Protein AF-A0A7S3HZT5-F1 (afdb_monomer)

pLDDT: mean 88.1, std 7.57, range [65.81, 97.69]

Sequence (104 aa):
FYLGWSQGTVQMFYALATVEESFLQDNLYKFVAFAPCTICPVDGPESYWEDTLFSFPSIGVYDIYGPNWDRDYAKVCDQLGQEACDYASCDWCQPMSVQSESHW

Foldseek 3Di:
DEEAEELSVLVVVLCCVPCVVPPCVVPPPDYDYHNYDPDDPPDDDPVLCVLALVCLVVLPHFKAPDPCNVVSLVSSCVPSHDSNNVVSDDPPDDIDTSVSVVRD

Organism: NCBI:txid182087

Mean predicted aligned error: 5.11 Å

Structure (mmCIF, N/CA/C/O backbone):
data_AF-A0A7S3HZT5-F1
#
_entry.id   AF-A0A7S3HZT5-F1
#
loop_
_atom_site.group_PDB
_atom_site.id
_atom_site.type_symbol
_atom_site.label_atom_id
_atom_site.label_alt_id
_atom_site.label_comp_id
_atom_site.label_asym_id
_atom_site.label_entity_id
_atom_site.label_seq_id
_atom_site.pdbx_PDB_ins_code
_atom_site.Cartn_x
_atom_site.Cartn_y
_atom_site.Cartn_z
_atom_site.occupancy
_atom_site.B_iso_or_equiv
_atom_site.auth_seq_id
_atom_site.auth_comp_id
_atom_site.auth_asym_id
_atom_site.auth_atom_id
_atom_site.pdbx_PDB_model_num
ATOM 1 N N . PHE A 1 1 ? -14.301 -6.839 12.251 1.00 85.31 1 PHE A N 1
ATOM 2 C CA . PHE A 1 1 ? -13.002 -7.479 12.547 1.00 85.31 1 PHE A CA 1
ATOM 3 C C . PHE A 1 1 ? -12.084 -7.203 11.377 1.00 85.31 1 PHE A C 1
ATOM 5 O O . PHE A 1 1 ? -12.538 -7.373 10.253 1.00 85.31 1 PHE A O 1
ATOM 12 N N . TYR A 1 2 ? -10.848 -6.784 11.636 1.00 89.88 2 TYR A N 1
ATOM 13 C CA . TYR A 1 2 ? -9.832 -6.566 10.604 1.00 89.88 2 TYR A CA 1
ATOM 14 C C . TYR A 1 2 ? -8.603 -7.425 10.908 1.00 89.88 2 TYR A C 1
ATOM 16 O O . TYR A 1 2 ? -8.178 -7.504 12.065 1.00 89.88 2 TYR A O 1
ATOM 24 N N . LEU A 1 3 ? -8.055 -8.077 9.885 1.00 92.38 3 LEU A N 1
ATOM 25 C CA . LEU A 1 3 ? -6.831 -8.870 9.965 1.00 92.38 3 LEU A CA 1
ATOM 26 C C . LEU A 1 3 ? 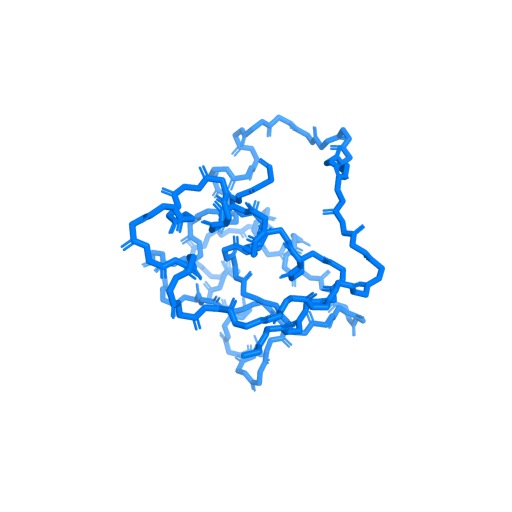-5.802 -8.215 9.049 1.00 92.38 3 LEU A C 1
ATOM 28 O O . LEU A 1 3 ? -6.056 -8.079 7.856 1.00 92.38 3 LEU A O 1
ATOM 32 N N . GLY A 1 4 ? -4.666 -7.808 9.605 1.00 88.94 4 GLY A N 1
ATOM 33 C CA . GLY A 1 4 ? -3.553 -7.269 8.828 1.00 88.94 4 GLY A CA 1
ATOM 34 C C . GLY A 1 4 ? -2.344 -8.187 8.931 1.00 88.94 4 GLY A C 1
ATOM 35 O O . GLY A 1 4 ? -2.068 -8.722 10.005 1.00 88.94 4 GLY A O 1
ATOM 36 N N . TRP A 1 5 ? -1.624 -8.354 7.828 1.00 88.50 5 TRP A N 1
ATOM 37 C CA . TRP A 1 5 ? -0.372 -9.101 7.766 1.00 88.50 5 TRP A CA 1
ATOM 38 C C . TRP A 1 5 ? 0.707 -8.232 7.129 1.00 88.50 5 TRP A C 1
ATOM 40 O O . TRP A 1 5 ? 0.450 -7.645 6.077 1.00 88.50 5 TRP A O 1
ATOM 50 N N . SER A 1 6 ? 1.899 -8.180 7.733 1.00 88.06 6 SER A N 1
ATOM 51 C CA . SER A 1 6 ? 3.048 -7.450 7.183 1.00 88.06 6 SER A CA 1
ATOM 52 C C . SER A 1 6 ? 2.656 -6.024 6.783 1.00 88.06 6 SER A C 1
ATOM 54 O O . SER A 1 6 ? 2.051 -5.313 7.582 1.00 88.06 6 SER A O 1
ATOM 56 N N . GLN A 1 7 ? 2.940 -5.596 5.560 1.00 82.50 7 GLN A N 1
ATOM 57 C CA . GLN A 1 7 ? 2.640 -4.245 5.105 1.00 82.50 7 GLN A CA 1
ATOM 58 C C . GLN A 1 7 ? 1.137 -3.932 5.030 1.00 82.50 7 GLN A C 1
ATOM 60 O O . GLN A 1 7 ? 0.723 -2.791 5.211 1.00 82.50 7 GLN A O 1
ATOM 65 N N . GLY A 1 8 ? 0.277 -4.948 4.915 1.00 82.94 8 GLY A N 1
ATOM 66 C CA . GLY A 1 8 ? -1.175 -4.778 5.015 1.00 82.94 8 GLY A CA 1
ATOM 67 C C . GLY A 1 8 ? -1.653 -4.263 6.383 1.00 82.94 8 GLY A C 1
ATOM 68 O O . GLY A 1 8 ? -2.803 -3.835 6.507 1.00 82.94 8 GLY A O 1
ATOM 69 N N . THR A 1 9 ? -0.803 -4.273 7.423 1.00 89.81 9 THR A N 1
ATOM 70 C CA . THR A 1 9 ? -1.123 -3.621 8.705 1.00 89.81 9 THR A CA 1
ATOM 71 C C . THR A 1 9 ? -1.045 -2.098 8.632 1.00 89.81 9 THR A C 1
ATOM 73 O O . THR A 1 9 ? -1.751 -1.442 9.395 1.00 89.81 9 THR A O 1
ATOM 76 N N . VAL A 1 10 ? -0.242 -1.541 7.717 1.00 87.62 10 VAL A N 1
ATOM 77 C CA . VAL A 1 10 ? -0.019 -0.089 7.572 1.00 87.62 10 VAL A CA 1
ATOM 78 C C . VAL A 1 10 ? -1.332 0.637 7.282 1.00 87.62 10 VAL A C 1
ATOM 80 O O . VAL A 1 10 ? -1.652 1.614 7.950 1.00 87.62 10 VAL A O 1
ATOM 83 N N . GLN A 1 11 ? -2.173 0.094 6.399 1.00 87.31 11 GLN A N 1
ATOM 84 C CA . GLN A 1 11 ? -3.480 0.685 6.083 1.00 87.31 11 GLN A CA 1
ATOM 85 C C . GLN A 1 11 ? -4.395 0.804 7.308 1.00 87.31 11 GLN A C 1
ATOM 87 O O . GLN A 1 11 ? -5.090 1.804 7.478 1.00 87.31 11 GLN A O 1
ATOM 92 N N . MET A 1 12 ? -4.390 -0.203 8.186 1.00 91.56 12 MET A N 1
ATOM 93 C CA . MET A 1 12 ? -5.197 -0.162 9.405 1.00 91.56 12 MET A CA 1
ATOM 94 C C . MET A 1 12 ? -4.620 0.824 10.418 1.00 91.56 12 MET A C 1
ATOM 96 O O . MET A 1 12 ? -5.383 1.520 11.081 1.00 91.56 12 MET A O 1
ATOM 100 N N . PHE A 1 13 ? -3.293 0.922 10.529 1.00 91.75 13 PHE A N 1
ATOM 101 C CA . PHE A 1 13 ? -2.666 1.942 11.371 1.00 91.75 13 PHE A CA 1
ATOM 102 C C . PHE A 1 13 ? -2.971 3.355 10.871 1.00 91.75 13 PHE A C 1
ATOM 104 O O . PHE A 1 13 ? -3.361 4.200 11.673 1.00 91.75 13 PHE A O 1
ATOM 111 N N . TYR A 1 14 ? -2.900 3.589 9.561 1.00 90.56 14 TYR A N 1
ATOM 112 C CA . TYR A 1 14 ? -3.305 4.855 8.956 1.00 90.56 14 TYR A CA 1
ATOM 113 C C . TYR A 1 14 ? -4.780 5.173 9.233 1.00 90.56 14 TYR A C 1
ATOM 115 O O . TYR A 1 14 ? -5.117 6.280 9.653 1.00 90.56 14 TYR A O 1
ATOM 123 N N . ALA A 1 15 ? -5.673 4.194 9.064 1.00 91.88 15 ALA A N 1
ATOM 124 C CA . ALA A 1 15 ? -7.095 4.378 9.336 1.00 91.88 15 ALA A CA 1
ATOM 125 C C . ALA A 1 15 ? -7.368 4.671 10.824 1.00 91.88 15 ALA A C 1
ATOM 127 O O . ALA A 1 15 ? -8.160 5.560 11.131 1.00 91.88 15 ALA A O 1
ATOM 128 N N . LEU A 1 16 ? -6.685 3.991 11.753 1.00 93.12 16 LEU A N 1
ATOM 129 C CA . LEU A 1 16 ? -6.758 4.311 13.186 1.00 93.12 16 LEU A CA 1
ATOM 130 C C . LEU A 1 16 ? -6.266 5.740 13.457 1.00 93.12 16 LEU A C 1
ATOM 132 O O . LEU A 1 16 ? -6.919 6.487 14.169 1.00 93.12 16 LEU A O 1
ATOM 136 N N . ALA A 1 17 ? -5.177 6.173 12.826 1.00 92.62 17 ALA A N 1
ATOM 137 C CA . ALA A 1 17 ? -4.657 7.523 13.026 1.00 92.62 17 ALA A CA 1
ATOM 138 C C . ALA A 1 17 ? -5.557 8.639 12.449 1.00 92.62 17 ALA A C 1
ATOM 140 O O . ALA A 1 17 ? -5.455 9.784 12.885 1.00 92.62 17 ALA A O 1
ATOM 141 N N . THR A 1 18 ? -6.411 8.340 11.464 1.00 94.50 18 THR A N 1
ATOM 142 C CA . THR A 1 18 ? -7.140 9.366 10.688 1.00 94.50 18 THR A CA 1
ATOM 143 C C . THR A 1 18 ? -8.652 9.368 10.887 1.00 94.50 18 THR A C 1
ATOM 145 O O . THR A 1 18 ? -9.276 10.424 10.774 1.00 94.50 18 THR A O 1
ATOM 148 N N . VAL A 1 19 ? -9.262 8.215 11.172 1.00 96.00 19 VAL A N 1
ATOM 149 C CA . VAL A 1 19 ? -10.726 8.054 11.255 1.00 96.00 19 VAL A CA 1
ATOM 150 C C . VAL A 1 19 ? -11.176 7.217 12.458 1.00 96.00 19 VAL A C 1
ATOM 152 O O . VAL A 1 19 ? -12.278 6.659 12.455 1.00 96.00 19 VAL A O 1
ATOM 155 N N . GLU A 1 20 ? -10.349 7.119 13.505 1.00 95.25 20 GLU A N 1
ATOM 156 C CA . GL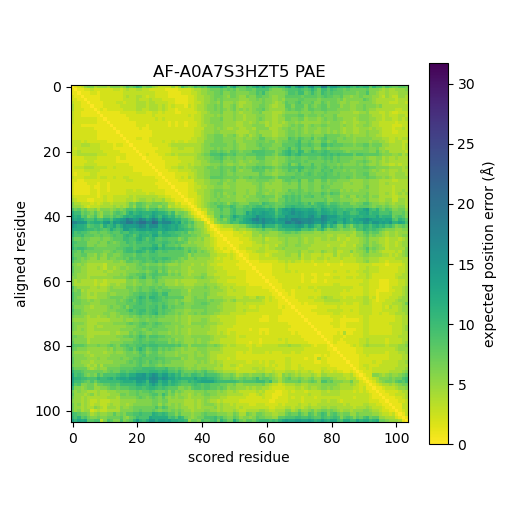U A 1 20 ? -10.722 6.417 14.740 1.00 95.25 20 GLU A CA 1
ATOM 157 C C . GLU A 1 20 ? -11.984 7.004 15.373 1.00 95.25 20 GLU A C 1
ATOM 159 O O . GLU A 1 20 ? -12.994 6.306 15.472 1.00 95.25 20 GLU A O 1
ATOM 164 N N . GLU A 1 21 ? -11.967 8.292 15.715 1.00 97.19 21 GLU A N 1
ATOM 165 C CA . GLU A 1 21 ? -13.086 8.948 16.405 1.00 97.19 21 GLU A CA 1
ATOM 166 C C . GLU A 1 21 ? -14.341 9.080 15.528 1.00 97.19 21 GLU A C 1
ATOM 168 O O . GLU A 1 21 ? -15.462 9.044 16.027 1.00 97.19 21 GLU A O 1
ATOM 173 N N . SER A 1 22 ? -14.178 9.246 14.213 1.00 97.56 22 SER A N 1
ATOM 174 C CA . SER A 1 22 ? -15.302 9.505 13.304 1.00 97.56 22 SER A CA 1
ATOM 175 C C . SER A 1 22 ? -15.993 8.239 12.796 1.00 97.56 22 SER A C 1
ATOM 177 O O . SER A 1 22 ? -17.128 8.320 12.321 1.00 97.56 22 SER A O 1
ATOM 179 N N . PHE A 1 23 ? -15.331 7.078 12.865 1.00 96.75 23 PHE A N 1
ATOM 180 C CA . PHE A 1 23 ? -15.865 5.838 12.307 1.00 96.75 23 PHE A CA 1
ATOM 181 C C . PHE A 1 23 ? -15.433 4.585 13.072 1.00 96.75 23 PHE A C 1
ATOM 183 O O . PHE A 1 23 ? -16.289 3.792 13.472 1.00 96.75 23 PHE A O 1
ATOM 190 N N . LEU A 1 24 ? -14.130 4.351 13.263 1.00 97.12 24 LEU A N 1
ATOM 191 C CA . LEU A 1 24 ? -13.667 3.034 13.724 1.00 97.12 24 LEU A CA 1
ATOM 192 C C . LEU A 1 24 ? -14.029 2.741 15.180 1.00 97.12 24 LEU A C 1
ATOM 194 O O . LEU A 1 24 ? -14.299 1.579 15.475 1.00 97.12 24 LEU A O 1
ATOM 198 N N . GLN A 1 25 ? -14.106 3.748 16.056 1.00 96.56 25 GLN A N 1
ATOM 199 C CA . GLN A 1 25 ? -14.483 3.549 17.462 1.00 96.56 25 GLN A CA 1
ATOM 200 C C . GLN A 1 25 ? -15.834 2.823 17.610 1.00 96.56 25 GLN A C 1
ATOM 202 O O . GLN A 1 25 ? -15.999 1.992 18.501 1.00 96.56 25 GLN A O 1
ATOM 207 N N . ASP A 1 26 ? -16.772 3.083 16.692 1.00 97.69 26 ASP A N 1
ATOM 208 C CA . ASP A 1 26 ? -18.130 2.533 16.723 1.00 97.69 26 ASP A CA 1
ATOM 209 C C . ASP A 1 26 ? -18.287 1.299 15.820 1.00 97.69 26 ASP A C 1
ATOM 211 O O . ASP A 1 26 ? -19.209 0.500 15.995 1.00 97.69 26 ASP A O 1
ATOM 215 N N . ASN A 1 27 ? -17.394 1.126 14.838 1.00 96.75 27 ASN A N 1
ATOM 216 C CA . ASN A 1 27 ? -17.555 0.140 13.763 1.00 96.75 27 ASN A CA 1
ATOM 217 C C . ASN A 1 27 ? -16.491 -0.972 13.763 1.00 96.75 27 ASN A C 1
ATOM 219 O O . ASN A 1 27 ? -16.654 -1.989 13.079 1.00 96.75 27 ASN A O 1
ATOM 223 N N . LEU A 1 28 ? -15.412 -0.836 14.537 1.00 95.75 28 LEU A N 1
ATOM 224 C CA . LEU A 1 28 ? -14.328 -1.812 14.604 1.00 95.75 28 LEU A CA 1
ATOM 225 C C . LEU A 1 28 ? -14.245 -2.467 15.983 1.00 95.75 28 LEU A C 1
ATOM 227 O O . LEU A 1 28 ? -13.677 -1.939 16.926 1.00 95.75 28 LEU A O 1
ATOM 231 N N . TYR A 1 29 ? -14.715 -3.710 16.070 1.00 96.44 29 TYR A N 1
ATOM 232 C CA . TYR A 1 29 ? -14.627 -4.475 17.317 1.00 96.44 29 TYR A CA 1
ATOM 233 C C . TYR A 1 29 ? -13.199 -4.930 17.676 1.00 96.44 29 TYR A C 1
ATOM 235 O O . TYR A 1 29 ? -12.845 -5.039 18.847 1.00 96.44 29 TYR A O 1
ATOM 243 N N . LYS A 1 30 ? -12.389 -5.294 16.672 1.00 96.25 30 LYS A N 1
ATOM 244 C CA . LYS A 1 30 ? -11.035 -5.829 16.872 1.00 96.25 30 LYS A CA 1
ATOM 245 C C . LYS A 1 30 ? -10.203 -5.724 15.601 1.00 96.25 30 LYS A C 1
ATOM 247 O O . LYS A 1 30 ? -10.668 -6.123 14.526 1.00 96.25 30 LYS A O 1
ATOM 252 N N . PHE A 1 31 ? -8.960 -5.295 15.778 1.00 95.19 31 PHE A N 1
ATOM 253 C CA . PHE A 1 31 ? -7.868 -5.432 14.824 1.00 95.19 31 PHE A CA 1
ATOM 254 C C . PHE A 1 31 ? -6.876 -6.482 15.341 1.00 95.19 31 PHE A C 1
ATOM 256 O O . PHE A 1 31 ? -6.481 -6.442 16.506 1.00 95.19 31 PHE A O 1
ATOM 263 N N . VAL A 1 32 ? -6.501 -7.440 14.492 1.00 96.38 32 VAL A N 1
ATOM 264 C CA . VAL A 1 32 ? -5.411 -8.386 14.764 1.00 96.38 32 VAL A CA 1
ATOM 265 C C . VAL A 1 32 ? -4.307 -8.148 13.743 1.00 96.38 32 VAL A C 1
ATOM 267 O O . VAL A 1 32 ? -4.528 -8.299 12.541 1.00 96.38 32 VAL A O 1
ATOM 270 N N . ALA A 1 33 ? -3.131 -7.772 14.237 1.00 94.56 33 ALA A N 1
ATOM 271 C CA . ALA A 1 33 ? -1.956 -7.490 13.429 1.00 94.56 33 ALA A CA 1
ATOM 272 C C . ALA A 1 33 ? -0.967 -8.659 13.516 1.00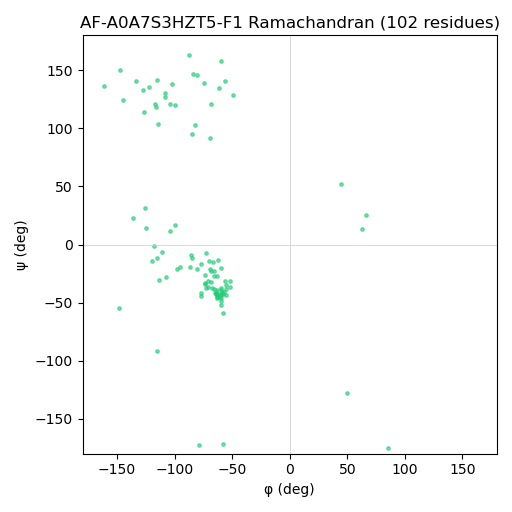 94.56 33 ALA A C 1
ATOM 274 O O . ALA A 1 33 ? -0.501 -9.003 14.604 1.00 94.56 33 ALA A O 1
ATOM 275 N N . PHE A 1 34 ? -0.638 -9.263 12.380 1.00 92.44 34 PHE A N 1
ATOM 276 C CA . PHE A 1 34 ? 0.341 -10.337 12.273 1.00 92.44 34 PHE A CA 1
ATOM 277 C C . PHE A 1 34 ? 1.604 -9.822 11.587 1.00 92.44 34 PHE A C 1
ATOM 279 O O . PHE A 1 34 ? 1.526 -9.264 10.497 1.00 92.44 34 PHE A O 1
ATOM 286 N N . ALA A 1 35 ? 2.759 -10.019 12.231 1.00 91.12 35 ALA A N 1
ATOM 287 C CA . ALA A 1 35 ? 4.054 -9.524 11.758 1.00 91.12 35 ALA A CA 1
ATOM 288 C C . ALA A 1 35 ? 3.987 -8.061 11.260 1.00 91.12 35 ALA A C 1
ATOM 290 O O . ALA A 1 35 ? 4.350 -7.809 10.115 1.00 91.12 35 ALA A O 1
ATOM 291 N N . PRO A 1 36 ? 3.4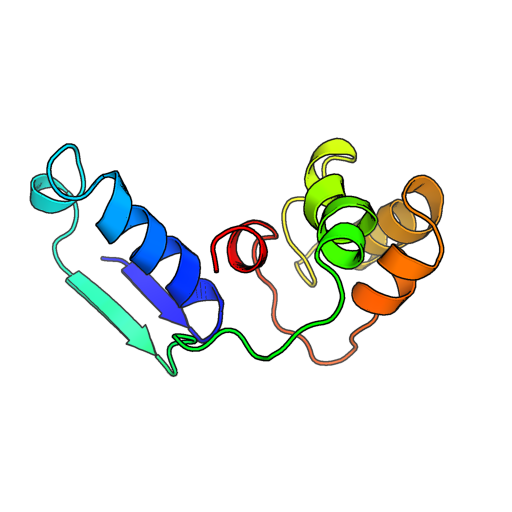51 -7.115 12.062 1.00 89.12 36 PRO A N 1
ATOM 292 C CA . PRO A 1 36 ? 3.145 -5.779 11.572 1.00 89.12 36 PRO A CA 1
ATOM 293 C C . PRO A 1 36 ? 4.396 -5.051 11.089 1.00 89.12 36 PRO A C 1
ATOM 295 O O . PRO A 1 36 ? 5.422 -5.021 11.770 1.00 89.12 36 PRO A O 1
ATOM 298 N N . CYS A 1 37 ? 4.270 -4.417 9.932 1.00 81.88 37 CYS A N 1
ATOM 299 C CA . CYS A 1 37 ? 5.254 -3.481 9.416 1.00 81.88 37 CYS A CA 1
ATOM 300 C C . CYS A 1 37 ? 5.013 -2.115 10.073 1.00 81.88 37 CYS A C 1
ATOM 302 O O . CYS A 1 37 ? 4.051 -1.432 9.739 1.00 81.88 37 CYS A O 1
ATOM 304 N N . THR A 1 38 ? 5.840 -1.752 11.059 1.00 81.25 38 THR A N 1
ATOM 305 C CA . THR A 1 38 ? 5.722 -0.479 11.808 1.00 81.25 38 THR A CA 1
ATOM 306 C C . THR A 1 38 ? 6.936 0.433 11.657 1.00 81.25 38 THR A C 1
ATOM 308 O O . THR A 1 38 ? 6.985 1.494 12.268 1.00 81.25 38 THR A O 1
ATOM 311 N N . ILE A 1 39 ? 7.954 -0.008 10.922 1.00 78.12 39 ILE A N 1
ATOM 312 C CA . ILE A 1 39 ? 9.176 0.754 10.669 1.00 78.12 39 ILE A CA 1
ATOM 313 C C . ILE A 1 39 ? 9.361 0.792 9.163 1.00 78.12 39 ILE A C 1
ATOM 315 O O . ILE A 1 39 ? 9.574 -0.262 8.562 1.00 78.12 39 ILE A O 1
ATOM 319 N N . CYS A 1 40 ? 9.254 1.987 8.584 1.00 69.19 40 CYS A N 1
ATOM 320 C CA . CYS A 1 40 ? 9.618 2.198 7.193 1.00 69.19 40 CYS A CA 1
ATOM 321 C C . CYS A 1 40 ? 11.144 2.041 7.095 1.00 69.19 40 CYS A C 1
ATOM 323 O O . CYS A 1 40 ? 11.867 2.709 7.851 1.00 69.19 40 CYS A O 1
ATOM 325 N N . PRO A 1 41 ? 11.663 1.109 6.279 1.00 67.19 41 PRO A N 1
ATOM 326 C CA . PRO A 1 41 ? 13.093 1.045 6.032 1.00 67.19 41 PRO A CA 1
ATOM 327 C C . PRO A 1 41 ? 13.571 2.367 5.413 1.00 67.19 41 PRO A C 1
ATOM 329 O O . PRO A 1 41 ? 12.787 3.152 4.890 1.00 67.19 41 PRO A O 1
ATOM 332 N N . VAL A 1 42 ? 14.871 2.660 5.529 1.00 68.19 42 VAL A N 1
ATOM 333 C CA . V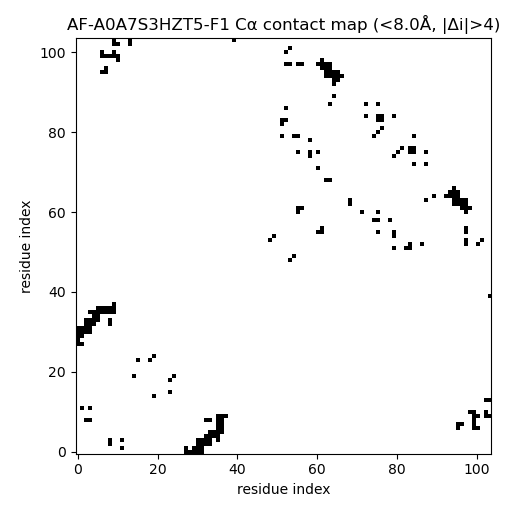AL A 1 42 ? 15.444 3.819 4.830 1.00 68.19 42 VAL A CA 1
ATOM 334 C C . VAL A 1 42 ? 15.420 3.502 3.345 1.00 68.19 42 VAL A C 1
ATOM 336 O O . VAL A 1 42 ? 16.338 2.876 2.816 1.00 68.19 42 VAL A O 1
ATOM 339 N N . ASP A 1 43 ? 14.335 3.911 2.719 1.00 67.50 43 ASP A N 1
ATOM 340 C CA . ASP A 1 43 ? 14.120 3.774 1.301 1.00 67.50 43 ASP A CA 1
ATOM 341 C C . ASP A 1 43 ? 14.714 4.975 0.562 1.00 67.50 43 ASP A C 1
ATOM 343 O O . ASP A 1 43 ? 15.111 5.974 1.167 1.00 67.50 43 ASP A O 1
ATOM 347 N N . GLY A 1 44 ? 14.892 4.822 -0.750 1.00 71.62 44 GLY A N 1
ATOM 348 C CA . GLY A 1 44 ? 15.525 5.814 -1.615 1.00 71.62 44 GLY A CA 1
ATOM 349 C C . GLY A 1 44 ? 14.839 7.194 -1.608 1.00 71.62 44 GLY A C 1
ATOM 350 O O . GLY A 1 44 ? 13.948 7.468 -0.807 1.00 71.62 44 GLY A O 1
ATOM 351 N N . PRO A 1 45 ? 15.253 8.112 -2.498 1.00 81.12 45 PRO A N 1
ATOM 352 C CA . PRO A 1 45 ? 14.623 9.429 -2.587 1.00 81.12 45 PRO A CA 1
ATOM 353 C C . PRO A 1 45 ? 13.109 9.310 -2.823 1.00 81.12 45 PRO A C 1
ATOM 355 O O . PRO A 1 45 ? 12.680 8.478 -3.612 1.00 81.12 45 PRO A O 1
ATOM 358 N N . GLU A 1 46 ? 12.318 10.177 -2.185 1.00 79.44 46 GLU A N 1
ATOM 359 C CA . GLU A 1 46 ? 10.845 10.195 -2.272 1.00 79.44 46 GLU A CA 1
ATOM 360 C C . GLU A 1 46 ? 10.325 10.216 -3.718 1.00 79.44 46 GLU A C 1
ATOM 362 O O . GLU A 1 46 ? 9.371 9.512 -4.040 1.00 79.44 46 GLU A O 1
ATOM 367 N N . SER A 1 47 ? 11.027 10.920 -4.613 1.00 81.25 47 SER A N 1
ATOM 368 C CA . SER A 1 47 ? 10.702 10.979 -6.042 1.00 81.25 47 SER A CA 1
ATOM 369 C C . SER A 1 47 ? 10.636 9.601 -6.701 1.00 81.25 47 SER A C 1
ATOM 371 O O . SER A 1 47 ? 9.836 9.402 -7.603 1.00 81.25 47 SER A O 1
ATOM 373 N N . TYR A 1 48 ? 11.425 8.626 -6.232 1.00 80.44 48 TYR A N 1
ATOM 374 C CA . TYR A 1 48 ? 11.352 7.254 -6.735 1.00 80.44 48 TYR A CA 1
ATOM 375 C C . TYR A 1 48 ? 9.952 6.666 -6.539 1.00 80.44 48 TYR A C 1
ATOM 377 O O . TYR A 1 48 ? 9.430 6.012 -7.434 1.00 80.44 48 TYR A O 1
ATOM 385 N N . TRP A 1 49 ? 9.317 6.930 -5.397 1.00 80.69 49 TRP A N 1
ATOM 386 C CA . TRP A 1 49 ? 7.985 6.424 -5.071 1.00 80.69 49 TRP A CA 1
ATOM 387 C C . TRP A 1 49 ? 6.877 7.195 -5.786 1.00 80.69 49 TRP A C 1
ATOM 389 O O . TRP A 1 49 ? 5.942 6.585 -6.313 1.00 80.69 49 TRP A O 1
ATOM 399 N N . GLU A 1 50 ? 7.004 8.522 -5.839 1.00 83.00 50 GLU A N 1
ATOM 400 C CA . GLU A 1 50 ? 6.050 9.408 -6.514 1.00 83.00 50 GLU A CA 1
ATOM 401 C C . GLU A 1 50 ? 5.987 9.141 -8.024 1.00 83.00 50 GLU A C 1
ATOM 403 O O . GLU A 1 50 ? 4.896 8.991 -8.587 1.00 83.00 50 GLU A O 1
ATOM 408 N N . ASP A 1 51 ? 7.151 9.001 -8.662 1.00 81.62 51 ASP A N 1
ATOM 409 C CA . ASP A 1 51 ? 7.263 8.795 -10.107 1.00 81.62 51 ASP A CA 1
ATOM 410 C C . ASP A 1 51 ? 6.927 7.351 -10.524 1.00 81.62 51 ASP A C 1
ATOM 412 O O . ASP A 1 51 ? 6.633 7.102 -11.695 1.00 81.62 51 ASP A O 1
ATOM 416 N N . THR A 1 52 ? 6.916 6.395 -9.584 1.00 84.69 52 THR A N 1
ATOM 417 C CA . THR A 1 52 ? 6.625 4.980 -9.866 1.00 84.69 52 THR A CA 1
ATOM 418 C C . THR A 1 52 ? 5.339 4.494 -9.188 1.00 84.69 52 THR A C 1
ATOM 420 O O . THR A 1 52 ? 4.246 4.588 -9.751 1.00 84.69 52 THR A O 1
ATOM 423 N N . LEU A 1 53 ? 5.454 3.952 -7.981 1.00 85.00 53 LEU A N 1
ATOM 424 C CA . LEU A 1 53 ? 4.435 3.228 -7.237 1.00 85.00 53 LEU A CA 1
ATOM 425 C C . LEU A 1 53 ? 3.146 4.024 -7.042 1.00 85.00 53 LEU A C 1
ATOM 427 O O . LEU A 1 53 ? 2.045 3.503 -7.245 1.00 85.00 53 LEU A O 1
ATOM 431 N N . PHE A 1 54 ? 3.267 5.306 -6.701 1.00 86.75 54 PHE A N 1
ATOM 432 C CA . PHE A 1 54 ? 2.104 6.158 -6.448 1.00 86.75 54 PHE A CA 1
ATOM 433 C C . PHE A 1 54 ? 1.324 6.479 -7.729 1.00 86.75 54 PHE A C 1
ATOM 435 O O . PHE A 1 54 ? 0.156 6.870 -7.665 1.00 86.75 54 PHE A O 1
ATOM 442 N N . SER A 1 55 ? 1.918 6.227 -8.897 1.00 90.62 55 SER A N 1
ATOM 443 C CA . SER A 1 55 ? 1.272 6.390 -10.196 1.00 90.62 55 SER A CA 1
ATOM 444 C C . SER A 1 55 ? 0.467 5.160 -10.644 1.00 90.62 55 SER A C 1
ATOM 446 O O . SER A 1 55 ? -0.319 5.267 -11.588 1.00 90.62 55 SER A O 1
ATOM 448 N N . PHE A 1 56 ? 0.548 4.010 -9.960 1.00 92.56 56 PHE A N 1
ATOM 449 C CA . PHE A 1 56 ? -0.180 2.784 -10.345 1.00 92.56 56 PHE A CA 1
ATOM 450 C C . PHE A 1 56 ? -1.711 2.978 -10.413 1.00 92.56 56 PHE A C 1
ATOM 452 O O . PHE A 1 56 ? -2.328 2.559 -11.402 1.00 92.56 56 PHE A O 1
ATOM 459 N N . PRO A 1 57 ? -2.365 3.684 -9.466 1.00 92.69 57 PRO A N 1
ATOM 460 C CA . PRO A 1 57 ? -3.804 3.927 -9.543 1.00 92.69 57 PRO A CA 1
ATOM 461 C C . PRO A 1 57 ? -4.218 4.764 -10.760 1.00 92.69 57 PRO A C 1
ATOM 463 O O . PRO A 1 57 ? -5.336 4.603 -11.254 1.00 92.69 57 PRO A O 1
ATOM 466 N N . SER A 1 58 ? -3.334 5.627 -11.281 1.00 92.88 58 SER A N 1
ATOM 467 C CA . SER A 1 58 ? -3.61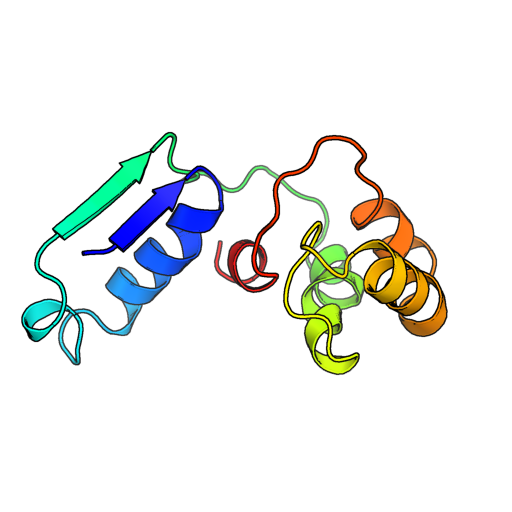2 6.451 -12.472 1.00 92.88 58 SER A CA 1
ATOM 468 C C . SER A 1 58 ? -3.794 5.607 -13.737 1.00 92.88 58 SER A C 1
ATOM 470 O O . SER A 1 58 ? -4.560 5.969 -14.631 1.00 92.88 58 SER A O 1
ATOM 472 N N . ILE A 1 59 ? -3.165 4.430 -13.761 1.00 94.00 59 ILE A N 1
ATOM 473 C CA . ILE A 1 59 ? -3.321 3.422 -14.805 1.00 94.00 59 ILE A CA 1
ATOM 474 C C . ILE A 1 59 ? -4.290 2.318 -14.364 1.00 94.00 59 ILE A C 1
ATOM 476 O O . ILE A 1 59 ? -4.326 1.256 -14.969 1.00 94.00 59 ILE A O 1
ATOM 480 N N . GLY A 1 60 ? -5.111 2.522 -13.334 1.00 94.12 60 GLY A N 1
ATOM 481 C CA . GLY A 1 60 ? -6.121 1.552 -12.899 1.00 94.12 60 GLY A CA 1
ATOM 482 C C . GLY A 1 60 ? -5.560 0.243 -12.334 1.00 94.12 60 GLY A C 1
ATOM 483 O O . GLY A 1 60 ? -6.245 -0.776 -12.411 1.00 94.12 60 GLY A O 1
ATOM 484 N N . VAL A 1 61 ? -4.334 0.265 -11.805 1.00 93.75 61 VAL A N 1
ATOM 485 C CA . VAL A 1 61 ? -3.738 -0.833 -11.032 1.00 93.75 61 VAL A CA 1
ATOM 486 C C . VAL A 1 61 ? -3.868 -0.481 -9.550 1.00 93.75 61 VAL A C 1
ATOM 488 O O . VAL A 1 61 ? -3.382 0.559 -9.111 1.00 93.75 61 VAL A O 1
ATOM 491 N N . TYR A 1 62 ? -4.566 -1.321 -8.783 1.00 92.00 62 TYR A N 1
ATOM 492 C CA . TYR A 1 62 ? -4.899 -1.053 -7.373 1.00 92.00 62 TYR A CA 1
ATOM 493 C C . TYR A 1 62 ? -4.328 -2.092 -6.400 1.00 92.00 62 TYR A C 1
ATOM 495 O O . TYR A 1 62 ? -4.273 -1.848 -5.190 1.00 92.00 62 TYR A O 1
ATOM 503 N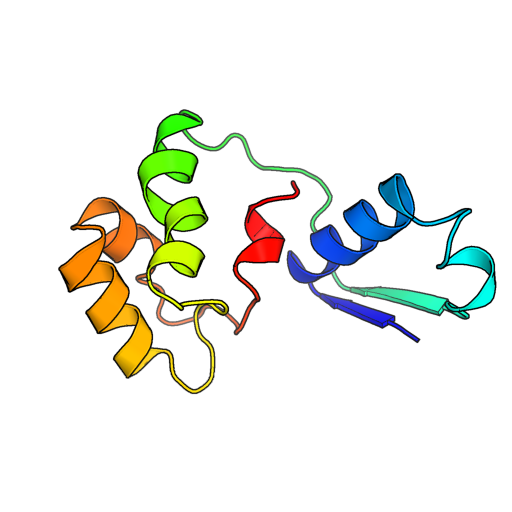 N . ASP A 1 63 ? -3.875 -3.225 -6.925 1.00 90.81 63 ASP A N 1
ATOM 504 C CA . ASP A 1 63 ? -3.207 -4.294 -6.204 1.00 90.81 63 ASP A CA 1
ATOM 505 C C . ASP A 1 63 ? -1.959 -4.753 -6.966 1.00 90.81 63 ASP A C 1
ATOM 507 O O . ASP A 1 63 ? -1.944 -4.811 -8.194 1.00 90.81 63 ASP A O 1
ATOM 511 N N . ILE A 1 64 ? -0.903 -5.037 -6.210 1.00 89.38 64 ILE A N 1
ATOM 512 C CA . ILE A 1 64 ? 0.377 -5.562 -6.677 1.00 89.38 64 ILE A CA 1
ATOM 513 C C . ILE A 1 64 ? 0.389 -7.053 -6.357 1.00 89.38 64 ILE A C 1
ATOM 515 O O . ILE A 1 64 ? -0.067 -7.457 -5.285 1.00 89.38 64 ILE A O 1
ATOM 519 N N . TYR A 1 65 ? 0.875 -7.877 -7.285 1.00 90.88 65 TYR A N 1
ATOM 520 C CA . TYR A 1 65 ? 0.969 -9.340 -7.144 1.00 90.88 65 TYR A CA 1
ATOM 521 C C . TYR A 1 65 ? -0.372 -10.075 -6.987 1.00 90.88 65 TYR A C 1
ATOM 523 O O . TYR A 1 65 ? -0.396 -11.242 -6.600 1.00 90.88 65 TYR A O 1
ATOM 531 N N . GLY A 1 66 ? -1.500 -9.417 -7.262 1.00 89.56 66 GLY A N 1
ATOM 532 C CA . GLY A 1 66 ? -2.823 -10.016 -7.135 1.00 89.56 66 GLY A CA 1
ATOM 533 C C . GLY A 1 66 ? -3.241 -10.933 -8.291 1.00 89.56 66 GLY A C 1
ATOM 534 O O . GLY A 1 66 ? -2.463 -11.234 -9.193 1.00 89.56 66 GLY A O 1
ATOM 535 N N . PRO A 1 67 ? -4.504 -11.398 -8.302 1.00 90.56 67 PRO A N 1
ATOM 536 C CA . PRO A 1 67 ? -4.988 -12.383 -9.276 1.00 90.56 67 PRO A CA 1
ATOM 537 C C . PRO A 1 67 ? -4.896 -11.947 -10.745 1.00 90.56 67 PRO A C 1
ATOM 539 O O . PRO A 1 67 ? -4.956 -12.794 -11.632 1.00 90.56 67 PRO A O 1
ATOM 542 N N . ASN A 1 68 ? -4.791 -10.641 -11.007 1.00 92.75 68 ASN A N 1
ATOM 543 C CA . ASN A 1 68 ? -4.671 -10.077 -12.353 1.00 92.75 68 ASN A CA 1
ATOM 544 C C . ASN A 1 68 ? -3.243 -9.614 -12.687 1.00 92.75 68 ASN A C 1
ATOM 546 O O . ASN A 1 68 ? -3.054 -8.918 -13.690 1.00 92.75 68 ASN A O 1
ATOM 550 N N . TRP A 1 69 ? -2.251 -9.975 -11.866 1.00 92.19 69 TRP A N 1
ATOM 551 C CA . TRP A 1 69 ? -0.931 -9.355 -11.911 1.00 92.19 69 TRP A CA 1
ATOM 552 C C . TRP A 1 69 ? -0.222 -9.500 -13.251 1.00 92.19 69 TRP A C 1
ATOM 554 O O . TRP A 1 69 ? 0.352 -8.528 -13.709 1.00 92.19 69 TRP A O 1
ATOM 564 N N . ASP A 1 70 ? -0.346 -10.629 -13.949 1.00 91.81 70 ASP A N 1
ATOM 565 C CA . ASP A 1 70 ? 0.277 -10.799 -15.271 1.00 91.81 70 ASP A CA 1
ATOM 566 C C . ASP A 1 70 ? -0.135 -9.700 -16.269 1.00 91.81 70 ASP A C 1
ATOM 568 O O . ASP A 1 70 ? 0.675 -9.204 -17.054 1.00 91.81 70 ASP A O 1
ATOM 572 N N . ARG A 1 71 ? -1.409 -9.287 -16.227 1.00 94.19 71 ARG A N 1
ATOM 573 C CA . ARG A 1 71 ? -1.939 -8.207 -17.069 1.00 94.19 71 ARG A CA 1
ATOM 574 C C . ARG A 1 71 ? -1.521 -6.839 -16.539 1.00 94.19 71 ARG A C 1
ATOM 576 O O . ARG A 1 71 ? -1.178 -5.952 -17.320 1.00 94.19 71 ARG A O 1
ATOM 583 N N . ASP A 1 72 ? -1.617 -6.654 -15.230 1.00 95.31 72 ASP A N 1
ATOM 584 C CA . ASP A 1 72 ? -1.407 -5.355 -14.597 1.00 95.31 72 ASP A CA 1
ATOM 585 C C . ASP A 1 72 ? 0.088 -4.986 -14.576 1.00 95.31 72 ASP A C 1
ATOM 587 O O . ASP A 1 72 ? 0.434 -3.837 -14.833 1.00 95.31 72 ASP A O 1
ATOM 591 N N . TYR A 1 73 ? 0.977 -5.971 -14.441 1.00 94.50 73 TYR A N 1
ATOM 592 C CA . TYR A 1 73 ? 2.425 -5.844 -14.592 1.00 94.50 73 TYR A CA 1
ATOM 593 C C . TYR A 1 73 ? 2.813 -5.358 -15.992 1.00 94.50 73 TYR A C 1
ATOM 595 O O . TYR A 1 73 ? 3.543 -4.378 -16.122 1.00 94.50 73 TYR A O 1
ATOM 603 N N . ALA A 1 74 ? 2.260 -5.965 -17.051 1.00 94.81 74 ALA A N 1
ATOM 604 C CA . ALA A 1 74 ? 2.492 -5.493 -18.419 1.00 94.81 74 ALA A CA 1
ATOM 605 C C . ALA A 1 74 ? 2.073 -4.022 -18.582 1.00 94.81 74 ALA A C 1
ATOM 607 O O . ALA A 1 74 ? 2.796 -3.221 -19.169 1.00 94.81 74 ALA A O 1
ATOM 608 N N . LYS A 1 75 ? 0.941 -3.638 -17.981 1.00 95.25 75 LYS A N 1
ATOM 609 C CA . LYS A 1 75 ? 0.458 -2.254 -17.993 1.00 95.25 75 LYS A CA 1
ATOM 610 C C . LYS A 1 75 ? 1.401 -1.291 -17.269 1.00 95.25 75 LYS A C 1
ATOM 612 O O . LYS A 1 75 ? 1.624 -0.191 -17.772 1.00 95.25 75 LYS A O 1
ATOM 617 N N . VAL A 1 76 ? 1.935 -1.692 -16.114 1.00 94.31 76 VAL A N 1
ATOM 618 C CA . VAL A 1 76 ? 2.930 -0.919 -15.354 1.00 94.31 76 VAL A CA 1
ATOM 619 C C . VAL A 1 76 ? 4.171 -0.685 -16.213 1.00 94.31 76 VAL A C 1
ATOM 621 O O . VAL A 1 76 ? 4.560 0.465 -16.410 1.00 94.31 76 VAL A O 1
ATOM 624 N N . CYS A 1 77 ? 4.734 -1.745 -16.794 1.00 94.44 77 CYS A N 1
ATOM 625 C CA . CYS A 1 77 ? 5.941 -1.649 -17.614 1.00 94.44 77 CYS A CA 1
ATOM 626 C C . CYS A 1 77 ? 5.730 -0.799 -18.880 1.00 94.44 77 CYS A C 1
ATOM 628 O O . CYS A 1 77 ? 6.595 0.003 -19.232 1.00 94.44 77 CYS A O 1
ATOM 630 N N . ASP A 1 78 ? 4.568 -0.918 -19.528 1.00 95.44 78 ASP A N 1
ATOM 631 C CA . ASP A 1 78 ? 4.257 -0.184 -20.759 1.00 95.44 78 ASP A CA 1
ATOM 632 C C . ASP A 1 78 ? 3.964 1.309 -20.521 1.00 95.44 78 ASP A C 1
ATOM 634 O O . ASP A 1 78 ? 4.250 2.134 -21.391 1.00 95.44 78 ASP A O 1
ATOM 638 N N . GLN A 1 79 ? 3.355 1.670 -19.383 1.00 95.00 79 GLN A N 1
ATOM 639 C CA . GLN A 1 79 ? 2.829 3.027 -19.155 1.00 95.00 79 GLN A CA 1
ATOM 640 C C . GLN A 1 79 ? 3.647 3.867 -18.172 1.00 95.00 79 GLN A C 1
ATOM 642 O O . GLN A 1 79 ? 3.635 5.091 -18.295 1.00 95.00 79 GLN A O 1
ATOM 647 N N . LEU A 1 80 ? 4.340 3.242 -17.216 1.00 91.75 80 LEU A N 1
ATOM 648 C CA . LEU A 1 80 ? 5.098 3.935 -16.162 1.00 91.75 80 LEU A CA 1
ATOM 649 C C . LEU A 1 80 ? 6.620 3.783 -16.320 1.00 91.75 80 LEU A C 1
ATOM 651 O O . LEU A 1 80 ? 7.385 4.440 -15.622 1.00 91.75 80 LEU A O 1
ATOM 655 N N . GLY A 1 81 ? 7.070 2.967 -17.277 1.00 90.62 81 GLY A N 1
ATOM 656 C CA . GLY A 1 81 ? 8.480 2.821 -17.627 1.00 90.62 81 GLY A CA 1
ATOM 657 C C . GLY A 1 81 ? 9.241 1.806 -16.773 1.00 90.62 81 GLY A C 1
ATOM 658 O O . GLY A 1 81 ? 8.677 1.073 -15.959 1.00 90.62 81 GLY A O 1
ATOM 659 N N . GLN A 1 82 ? 10.556 1.736 -17.004 1.00 91.00 82 GLN A N 1
ATOM 660 C CA . GLN A 1 82 ? 11.392 0.652 -16.485 1.00 91.00 82 GLN A CA 1
ATOM 661 C C . GLN A 1 82 ? 11.529 0.674 -14.959 1.00 91.00 82 GLN A C 1
ATOM 663 O O . GLN A 1 82 ? 11.503 -0.385 -14.353 1.00 91.00 82 GLN A O 1
ATOM 668 N N . GLU A 1 83 ? 11.619 1.846 -14.326 1.00 88.38 83 GLU A N 1
ATOM 669 C CA . GLU A 1 83 ? 11.780 1.930 -12.866 1.00 88.38 83 GLU A CA 1
ATOM 670 C C . GLU A 1 83 ? 10.571 1.347 -12.121 1.00 88.38 83 GLU A C 1
ATOM 672 O O . GLU A 1 83 ? 10.729 0.567 -11.182 1.00 88.38 83 GLU A O 1
ATOM 677 N N . ALA A 1 84 ? 9.360 1.657 -12.594 1.00 89.94 84 ALA A N 1
ATOM 678 C CA . ALA A 1 84 ? 8.126 1.081 -12.072 1.00 89.94 84 ALA A CA 1
ATOM 679 C C . ALA A 1 84 ? 8.033 -0.429 -12.347 1.00 89.94 84 ALA A C 1
ATOM 681 O O . ALA A 1 84 ? 7.571 -1.183 -11.492 1.00 89.94 84 ALA A O 1
ATOM 682 N N . CYS A 1 85 ? 8.496 -0.870 -13.521 1.00 91.31 85 CYS A N 1
ATOM 683 C CA . CYS A 1 85 ? 8.567 -2.283 -13.899 1.00 91.31 85 CYS A CA 1
ATOM 684 C C . CYS A 1 85 ? 9.522 -3.072 -12.984 1.00 91.31 85 CYS A C 1
ATOM 686 O O . CYS A 1 85 ? 9.157 -4.131 -12.480 1.00 91.31 85 CYS A O 1
ATOM 688 N N . ASP A 1 86 ? 10.713 -2.528 -12.719 1.00 90.00 86 ASP A N 1
ATOM 689 C CA . ASP A 1 86 ? 11.735 -3.147 -11.870 1.00 90.00 86 ASP A CA 1
ATOM 690 C C . ASP A 1 86 ? 11.252 -3.269 -10.422 1.00 90.00 86 ASP A C 1
ATOM 692 O O . ASP A 1 86 ? 11.431 -4.316 -9.801 1.00 90.00 86 ASP A O 1
ATOM 696 N N . TYR A 1 87 ? 10.581 -2.238 -9.900 1.00 84.75 87 TYR A N 1
ATOM 697 C CA . TYR A 1 87 ? 9.946 -2.305 -8.582 1.00 84.75 87 TYR A CA 1
ATOM 698 C C . TYR A 1 87 ? 8.861 -3.392 -8.518 1.00 84.75 87 TYR A C 1
ATOM 700 O O . TYR A 1 87 ? 8.787 -4.171 -7.569 1.00 84.75 87 TYR A O 1
ATOM 708 N N . ALA A 1 88 ? 8.021 -3.448 -9.552 1.00 88.38 88 ALA A N 1
ATOM 709 C CA . ALA A 1 88 ? 6.910 -4.384 -9.679 1.00 88.38 88 ALA A CA 1
ATOM 710 C C . ALA A 1 88 ? 7.361 -5.832 -9.967 1.00 88.38 88 ALA A C 1
ATOM 712 O O . ALA A 1 88 ? 6.540 -6.753 -9.985 1.00 88.38 88 ALA A O 1
ATOM 713 N N . SER A 1 89 ? 8.650 -6.056 -10.223 1.00 89.81 89 SER A N 1
ATOM 714 C CA . SER A 1 89 ? 9.202 -7.366 -10.546 1.00 89.81 89 SER A CA 1
ATOM 715 C C . SER A 1 89 ? 9.524 -8.143 -9.269 1.00 89.81 89 SER A C 1
ATOM 717 O O . SER A 1 89 ? 10.619 -8.041 -8.715 1.00 89.81 89 SER A O 1
ATOM 719 N N . CYS A 1 90 ? 8.594 -8.989 -8.826 1.00 84.75 90 CYS A N 1
ATOM 720 C CA . CYS A 1 90 ? 8.829 -9.901 -7.710 1.00 84.75 90 CYS A CA 1
ATOM 721 C C . CYS A 1 90 ? 8.119 -11.247 -7.893 1.00 84.75 90 CYS A C 1
ATOM 723 O O . CYS A 1 90 ? 6.896 -11.312 -7.995 1.00 84.75 90 CYS A O 1
ATOM 725 N N . ASP A 1 91 ? 8.894 -12.332 -7.839 1.00 76.06 91 ASP A N 1
ATOM 726 C CA . ASP A 1 91 ? 8.398 -13.700 -8.052 1.00 76.06 91 ASP A CA 1
ATOM 727 C C . ASP A 1 91 ? 7.724 -14.319 -6.813 1.00 76.06 91 ASP A C 1
ATOM 729 O O . ASP A 1 91 ? 6.959 -15.276 -6.928 1.00 76.06 91 ASP A O 1
ATOM 733 N N . TRP A 1 92 ? 8.021 -13.806 -5.614 1.00 76.38 92 TRP A N 1
ATOM 734 C CA . TRP A 1 92 ? 7.597 -14.403 -4.334 1.00 76.38 92 TRP A CA 1
ATOM 735 C C . TRP A 1 92 ? 6.823 -13.436 -3.438 1.00 76.38 92 TRP A C 1
ATOM 737 O O . TRP A 1 92 ? 6.642 -13.697 -2.245 1.00 76.38 92 TRP A O 1
ATOM 747 N N . CYS A 1 93 ? 6.379 -12.312 -3.994 1.00 83.31 93 CYS A N 1
ATOM 748 C CA . CYS A 1 93 ? 5.635 -11.319 -3.244 1.00 83.31 93 CYS A CA 1
ATOM 749 C C . CYS A 1 93 ? 4.167 -11.723 -3.104 1.00 83.31 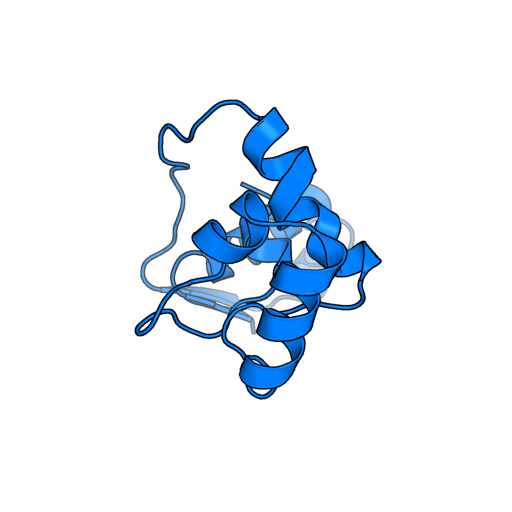93 CYS A C 1
ATOM 751 O O . CYS A 1 93 ? 3.576 -12.375 -3.965 1.00 83.31 93 CYS A O 1
ATOM 753 N N . GLN A 1 94 ? 3.584 -11.365 -1.964 1.00 83.81 94 GLN A N 1
ATOM 754 C CA . GLN A 1 94 ? 2.182 -11.641 -1.690 1.00 83.81 94 GLN A CA 1
ATOM 755 C C . GLN A 1 94 ? 1.307 -10.540 -2.299 1.00 83.81 94 GLN A C 1
ATOM 757 O O . GLN A 1 94 ? 1.723 -9.381 -2.289 1.00 83.81 94 GLN A O 1
ATOM 762 N N . PRO A 1 95 ? 0.089 -10.875 -2.764 1.00 87.88 95 PRO A N 1
ATOM 763 C CA . PRO A 1 95 ? -0.897 -9.882 -3.155 1.00 87.88 95 PRO A CA 1
ATOM 764 C C . PRO A 1 95 ? -1.080 -8.815 -2.077 1.00 87.88 95 PRO A C 1
ATOM 766 O O . PRO A 1 95 ? -1.345 -9.136 -0.915 1.00 87.88 95 PRO A O 1
ATOM 769 N N . MET A 1 96 ? -0.990 -7.553 -2.469 1.00 85.94 96 MET A N 1
ATOM 770 C CA . MET A 1 96 ? -1.159 -6.416 -1.570 1.00 85.94 96 MET A CA 1
ATOM 771 C C . MET A 1 96 ? -1.774 -5.242 -2.315 1.00 85.94 96 MET A C 1
ATOM 773 O O . MET A 1 96 ? -1.595 -5.085 -3.516 1.00 85.94 96 MET A O 1
ATOM 777 N N . SER A 1 97 ? -2.530 -4.410 -1.608 1.00 86.44 97 SER A N 1
ATOM 778 C CA . SER A 1 97 ? -3.066 -3.189 -2.204 1.00 86.44 97 SER A CA 1
ATOM 779 C C . SER A 1 97 ? -1.949 -2.159 -2.348 1.00 86.44 97 SER A C 1
ATOM 781 O O . SER A 1 97 ? -1.191 -1.964 -1.407 1.00 86.44 97 SER A O 1
ATOM 783 N N . VAL A 1 98 ? -1.900 -1.435 -3.470 1.00 87.94 98 VAL A N 1
ATOM 784 C CA . VAL A 1 98 ? -0.941 -0.330 -3.686 1.00 87.94 98 VAL A CA 1
ATOM 785 C C . VAL A 1 98 ? -0.976 0.686 -2.533 1.00 87.94 98 VAL A C 1
ATOM 787 O O . VAL A 1 98 ? 0.048 1.251 -2.166 1.00 87.94 98 VAL A O 1
ATOM 790 N N . GLN A 1 99 ? -2.137 0.875 -1.892 1.00 83.56 99 GLN A N 1
ATOM 791 C CA . GLN A 1 99 ? -2.257 1.793 -0.759 1.00 83.56 99 GLN A CA 1
ATOM 792 C C . GLN A 1 99 ? -1.489 1.362 0.498 1.00 83.56 99 GLN A C 1
ATOM 794 O O . GLN A 1 99 ? -1.335 2.169 1.411 1.00 8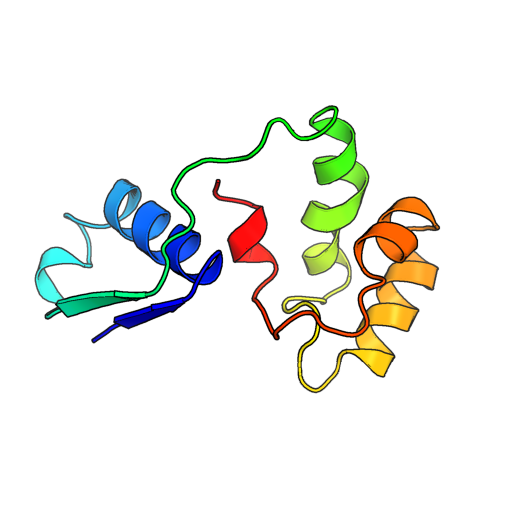3.56 99 GLN A O 1
ATOM 799 N N . SER A 1 100 ? -1.041 0.102 0.610 1.00 80.81 100 SER A N 1
ATOM 800 C CA . SER A 1 100 ? -0.218 -0.303 1.761 1.00 80.81 100 SER A CA 1
ATOM 801 C C . SER A 1 100 ? 1.165 0.330 1.727 1.00 80.81 100 SER A C 1
ATOM 803 O O . SER A 1 100 ? 1.778 0.460 2.779 1.00 80.81 100 SER A O 1
ATOM 805 N N . GLU A 1 101 ? 1.606 0.761 0.548 1.00 78.38 101 GLU A N 1
ATOM 806 C CA . GLU A 1 101 ? 2.895 1.413 0.347 1.00 78.38 101 GLU A CA 1
ATOM 807 C C . GLU A 1 101 ? 2.805 2.942 0.368 1.00 78.38 101 GLU A C 1
ATOM 809 O O . GLU A 1 101 ? 3.803 3.618 0.583 1.00 78.38 101 GLU A O 1
ATOM 814 N N . SER A 1 102 ? 1.618 3.521 0.165 1.00 74.75 102 SER A N 1
ATOM 815 C CA . SER A 1 102 ? 1.449 4.981 0.118 1.00 74.75 102 SER A CA 1
ATOM 816 C C . SER A 1 102 ? 1.278 5.646 1.485 1.00 74.75 102 SER A C 1
ATOM 818 O O . SER A 1 102 ? 1.255 6.871 1.569 1.00 74.75 102 SER A O 1
ATOM 820 N N . HIS A 1 103 ? 1.068 4.867 2.547 1.00 70.62 103 HIS A N 1
ATOM 821 C CA . HIS A 1 103 ? 0.672 5.376 3.867 1.00 70.62 103 HIS A CA 1
ATOM 822 C C . HIS A 1 103 ? 1.600 4.930 5.004 1.00 70.62 103 HIS A C 1
ATOM 824 O O . HIS A 1 103 ? 1.140 4.755 6.134 1.00 70.62 103 HIS A O 1
ATOM 830 N N . TRP A 1 104 ? 2.883 4.743 4.691 1.00 65.81 104 TRP A N 1
ATOM 831 C CA . TRP A 1 104 ? 3.940 4.492 5.673 1.00 65.81 104 TRP A CA 1
ATOM 832 C C . TRP A 1 104 ? 4.192 5.667 6.623 1.00 65.81 104 TRP A C 1
ATOM 834 O O . TRP A 1 104 ? 4.069 6.836 6.192 1.00 65.81 104 TRP A O 1
#

Nearest PDB structures (foldseek):
  3n5c-assembly1_A  TM=2.672E-01  e=8.494E+00  Homo sapiens
  2p72-assembly1_A  TM=2.287E-01  e=7.524E+00  Paramecium bursaria Chlorella virus 1

Radius of gyration: 15.0 Å; Cα contacts (8 Å, |Δi|>4): 121; chains: 1; bounding box: 34×25×38 Å

Solvent-accessible surface area (backbone atoms only — not comparable to full-atom values): 6158 Å² total; per-residue (Å²): 109,47,82,21,51,31,51,53,26,22,47,54,52,45,42,52,77,72,37,27,92,82,46,37,73,84,70,50,86,44,78,48,72,41,73,60,50,84,70,83,73,96,66,78,66,67,64,63,43,57,66,22,67,69,42,36,58,83,74,75,39,59,54,43,60,36,100,60,28,80,62,48,51,53,49,38,36,74,73,55,32,66,71,30,30,58,71,69,62,63,96,83,61,70,60,40,50,52,62,33,73,75,50,115

Secondary structure (DSSP, 8-state):
-EEEETTHHHHHHHHHHHHIIIIIHHH-S-EEEES---S----S-HHHHHHTGGGGGGGT--EESSTTHHHHHHHHHHHH-HHHHHHH--SSPPPEETHHHHT-